Protein AF-A0A090X4L4-F1 (afdb_monomer_lite)

Structure (mmCIF, N/CA/C/O backbone):
data_AF-A0A090X4L4-F1
#
_entry.id   AF-A0A090X4L4-F1
#
loop_
_atom_site.group_PDB
_atom_site.id
_atom_site.type_symbol
_atom_site.label_atom_id
_atom_site.label_alt_id
_atom_site.label_comp_id
_atom_site.label_asym_id
_atom_site.label_entity_id
_atom_site.label_seq_id
_atom_site.pdbx_PDB_ins_code
_atom_site.Cartn_x
_atom_site.Cartn_y
_atom_site.Cartn_z
_atom_site.occupancy
_atom_site.B_iso_or_equiv
_atom_site.auth_seq_id
_atom_site.auth_comp_id
_atom_site.auth_asym_id
_ato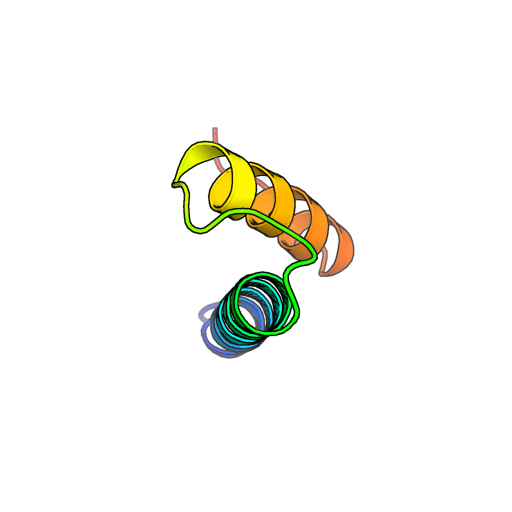m_site.auth_atom_id
_atom_site.pdbx_PDB_model_num
ATOM 1 N N . MET A 1 1 ? -6.989 0.080 22.390 1.00 51.28 1 MET A N 1
ATOM 2 C CA . MET A 1 1 ? -6.669 -1.101 21.560 1.00 51.28 1 MET A CA 1
ATOM 3 C C . MET A 1 1 ? -5.640 -0.645 20.535 1.00 51.28 1 MET A C 1
ATOM 5 O O . MET A 1 1 ? -5.918 0.318 19.837 1.00 51.28 1 MET A O 1
ATOM 9 N N . LYS A 1 2 ? -4.411 -1.179 20.552 1.00 58.47 2 LYS A N 1
ATOM 10 C CA . LYS A 1 2 ? -3.375 -0.791 19.573 1.00 58.47 2 LYS A CA 1
ATOM 11 C C . LYS A 1 2 ? -3.673 -1.516 18.246 1.00 58.47 2 LYS A C 1
ATOM 13 O O . LYS A 1 2 ? -4.132 -2.653 18.338 1.00 58.47 2 LYS A O 1
ATOM 18 N N . PRO A 1 3 ? -3.417 -0.923 17.065 1.00 65.25 3 PRO A N 1
ATOM 19 C CA . PRO A 1 3 ? -3.762 -1.500 15.756 1.00 65.25 3 PRO A CA 1
ATOM 20 C C . PRO A 1 3 ? -2.855 -2.683 15.356 1.00 65.25 3 PRO A C 1
ATOM 22 O O . PRO A 1 3 ? -2.350 -2.774 14.243 1.00 65.25 3 PRO A O 1
ATOM 25 N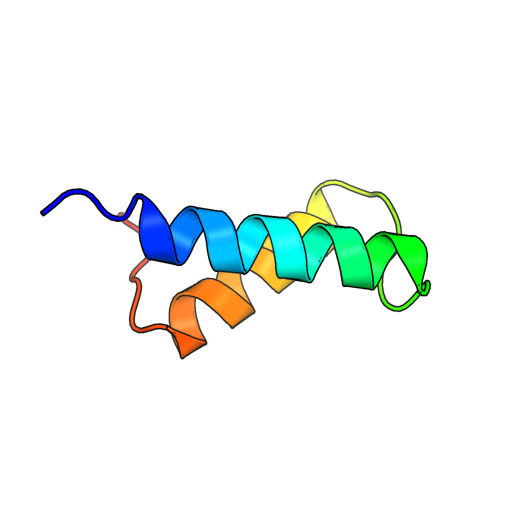 N . SER A 1 4 ? -2.553 -3.593 16.284 1.00 81.00 4 SER A N 1
ATOM 26 C CA . SER A 1 4 ? -1.615 -4.694 16.055 1.00 81.00 4 SER A CA 1
ATOM 27 C C . SER A 1 4 ? -2.158 -5.732 15.076 1.00 81.00 4 SER A C 1
ATOM 29 O O . SER A 1 4 ? -1.370 -6.368 14.377 1.00 81.00 4 SER A O 1
ATOM 31 N N . ARG A 1 5 ? -3.485 -5.897 14.999 1.00 89.00 5 ARG A N 1
ATOM 32 C CA . ARG A 1 5 ? -4.130 -6.859 14.098 1.00 89.00 5 ARG A CA 1
ATOM 33 C C . ARG A 1 5 ? -4.181 -6.328 12.668 1.00 89.00 5 ARG A C 1
ATOM 35 O O . ARG A 1 5 ? -3.793 -7.037 11.746 1.00 89.00 5 ARG A O 1
ATOM 42 N N . GLU A 1 6 ? -4.612 -5.086 12.491 1.00 91.94 6 GLU A N 1
ATOM 43 C CA . GLU A 1 6 ? -4.738 -4.427 11.191 1.00 91.94 6 GLU A CA 1
ATOM 44 C C . GLU A 1 6 ? -3.372 -4.296 10.512 1.00 91.94 6 GLU A C 1
ATOM 46 O O . GLU A 1 6 ? -3.231 -4.605 9.332 1.00 91.94 6 GLU A O 1
ATOM 51 N N . ILE A 1 7 ? -2.334 -3.941 11.277 1.00 90.81 7 ILE A N 1
ATOM 52 C CA . ILE A 1 7 ? -0.962 -3.866 10.765 1.00 90.81 7 ILE A CA 1
ATOM 53 C C . ILE A 1 7 ? -0.441 -5.239 10.320 1.00 90.81 7 ILE A C 1
ATOM 55 O O . ILE A 1 7 ? 0.265 -5.317 9.316 1.00 90.81 7 ILE A O 1
ATOM 59 N N . GLY A 1 8 ? -0.786 -6.320 11.028 1.00 94.06 8 GLY A N 1
ATOM 60 C CA . GLY A 1 8 ? -0.445 -7.681 10.602 1.00 94.06 8 GLY A CA 1
ATOM 61 C C . GLY A 1 8 ? -1.058 -8.018 9.242 1.00 94.06 8 GLY A C 1
ATOM 62 O O . GLY A 1 8 ? -0.338 -8.395 8.323 1.00 94.06 8 GLY A O 1
ATOM 63 N N . ILE A 1 9 ? -2.361 -7.756 9.085 1.00 95.25 9 ILE A N 1
ATOM 64 C CA . ILE A 1 9 ? -3.099 -7.987 7.832 1.00 95.25 9 ILE A CA 1
ATOM 65 C C . ILE A 1 9 ? -2.469 -7.220 6.664 1.00 95.25 9 ILE A C 1
ATOM 67 O O . ILE A 1 9 ? -2.306 -7.769 5.577 1.00 95.25 9 ILE A O 1
ATOM 71 N N . ILE A 1 10 ? -2.109 -5.954 6.880 1.00 95.94 10 ILE A N 1
ATOM 72 C CA . ILE A 1 10 ? -1.476 -5.115 5.857 1.00 95.94 10 ILE A CA 1
ATOM 73 C C . ILE A 1 10 ? -0.117 -5.688 5.442 1.00 95.94 10 ILE A C 1
ATOM 75 O O . ILE A 1 10 ? 0.168 -5.785 4.251 1.00 95.94 10 ILE A O 1
ATOM 79 N N . LYS A 1 11 ? 0.718 -6.089 6.407 1.00 95.94 11 LYS A N 1
ATOM 80 C CA . LYS A 1 11 ? 2.047 -6.650 6.125 1.00 95.94 11 LYS A CA 1
ATOM 81 C C . LYS A 1 11 ? 1.972 -7.963 5.362 1.00 95.94 11 LYS A C 1
ATOM 83 O O . LYS A 1 11 ? 2.770 -8.166 4.451 1.00 95.94 11 LYS A O 1
ATOM 88 N N . ASP A 1 12 ? 1.042 -8.838 5.728 1.00 97.75 12 ASP A N 1
ATOM 89 C CA . ASP A 1 12 ? 0.863 -10.105 5.026 1.00 97.75 12 ASP A CA 1
ATOM 90 C C . ASP A 1 12 ? 0.356 -9.868 3.604 1.00 97.75 12 ASP A C 1
ATOM 92 O O . ASP A 1 12 ? 0.927 -10.411 2.669 1.00 97.75 12 ASP A O 1
ATOM 96 N N . PHE A 1 13 ? -0.601 -8.958 3.414 1.00 97.75 13 PHE A N 1
ATOM 97 C CA . PHE A 1 13 ? -1.091 -8.599 2.083 1.00 97.75 13 PHE A CA 1
ATOM 98 C C . PHE A 1 13 ? 0.015 -8.070 1.155 1.00 97.75 13 PHE A C 1
ATOM 100 O O . PHE A 1 13 ? 0.111 -8.496 0.010 1.00 97.75 13 PHE A O 1
ATOM 107 N N . ILE A 1 14 ? 0.882 -7.182 1.652 1.00 98.12 14 ILE A N 1
ATOM 108 C CA . ILE A 1 14 ? 2.016 -6.653 0.874 1.00 98.12 14 ILE A CA 1
ATOM 109 C C . ILE A 1 14 ? 3.019 -7.760 0.541 1.00 98.12 14 ILE A C 1
ATOM 111 O O . ILE A 1 14 ? 3.546 -7.801 -0.566 1.00 98.12 14 ILE A O 1
ATOM 115 N N . LYS A 1 15 ? 3.295 -8.654 1.496 1.00 97.94 15 LYS A N 1
ATOM 116 C CA . LYS A 1 15 ? 4.231 -9.765 1.307 1.00 97.94 15 LYS A CA 1
ATOM 117 C C . LYS A 1 15 ? 3.744 -10.717 0.216 1.00 97.94 15 LYS A C 1
ATOM 119 O O . LYS A 1 15 ? 4.525 -11.031 -0.672 1.00 97.94 15 LYS A O 1
ATOM 124 N N . GLU A 1 16 ? 2.477 -11.121 0.265 1.00 98.44 16 GLU A N 1
ATOM 125 C CA . GLU A 1 16 ? 1.869 -11.969 -0.768 1.00 98.44 16 GLU A CA 1
ATOM 126 C C . GLU A 1 16 ? 1.906 -11.2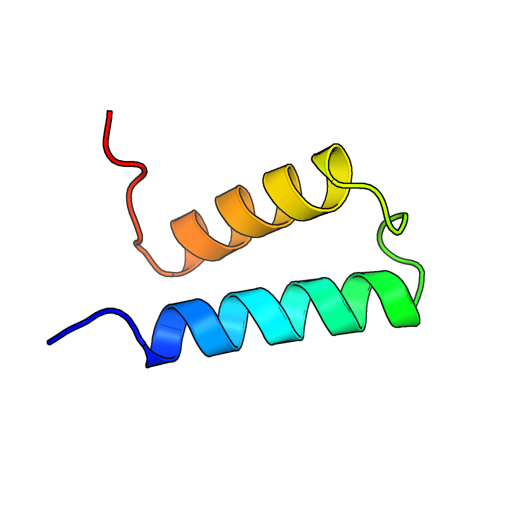73 -2.135 1.00 98.44 16 GLU A C 1
ATOM 128 O O . GLU A 1 16 ? 2.378 -11.861 -3.098 1.00 98.44 16 GLU A O 1
ATOM 133 N N . ALA A 1 17 ? 1.548 -9.986 -2.210 1.00 98.19 17 ALA A N 1
ATOM 134 C CA . ALA A 1 17 ? 1.590 -9.227 -3.462 1.00 98.19 17 ALA A CA 1
ATOM 135 C C . ALA A 1 17 ? 3.006 -9.136 -4.074 1.00 98.19 17 ALA A C 1
ATOM 137 O O . ALA A 1 17 ? 3.158 -9.118 -5.292 1.00 98.19 17 ALA A O 1
ATOM 138 N N . ILE A 1 18 ? 4.058 -9.102 -3.247 1.00 98.31 18 ILE A N 1
ATOM 139 C CA . ILE A 1 18 ? 5.449 -9.160 -3.725 1.00 98.31 18 ILE A CA 1
ATOM 140 C C . ILE A 1 18 ? 5.812 -10.571 -4.215 1.00 98.31 18 ILE A C 1
ATOM 142 O O . ILE A 1 18 ? 6.508 -10.703 -5.220 1.00 98.31 18 ILE A O 1
ATOM 146 N N . LEU A 1 19 ? 5.380 -11.621 -3.508 1.00 98.25 19 LEU A N 1
ATOM 147 C CA . LEU A 1 19 ? 5.706 -13.014 -3.841 1.00 98.25 19 LEU A CA 1
ATOM 148 C C . LEU A 1 19 ? 4.984 -13.502 -5.103 1.00 98.25 19 LEU A C 1
ATOM 150 O O . LEU A 1 19 ? 5.598 -14.190 -5.917 1.00 98.25 19 LEU A O 1
ATOM 154 N N . GLU A 1 20 ? 3.725 -13.107 -5.283 1.00 98.06 20 GLU A N 1
ATOM 155 C CA . GLU A 1 20 ? 2.913 -13.411 -6.469 1.00 98.06 20 GLU A CA 1
ATOM 156 C C . GLU A 1 20 ? 3.277 -12.525 -7.676 1.00 98.06 20 GLU A C 1
ATOM 158 O O . GLU A 1 20 ? 2.912 -12.823 -8.812 1.00 98.06 20 GLU A O 1
ATOM 163 N N . GLY A 1 21 ? 4.050 -11.454 -7.453 1.00 97.50 21 GLY A N 1
ATOM 164 C CA . GLY A 1 21 ? 4.513 -10.546 -8.503 1.00 97.50 21 GLY A CA 1
ATOM 165 C C . GLY A 1 21 ? 3.513 -9.453 -8.895 1.00 97.50 21 GLY A C 1
ATOM 166 O O . GLY A 1 21 ? 3.708 -8.807 -9.924 1.00 97.50 21 GLY A O 1
ATOM 167 N N . ASP A 1 22 ? 2.483 -9.211 -8.080 1.00 97.94 22 ASP A N 1
ATOM 168 C CA . ASP A 1 22 ? 1.520 -8.117 -8.264 1.00 97.94 22 ASP A CA 1
ATOM 169 C C . ASP A 1 22 ? 2.187 -6.738 -8.127 1.00 97.94 22 ASP A C 1
ATOM 171 O O . ASP A 1 22 ? 1.846 -5.799 -8.851 1.00 97.94 22 ASP A O 1
ATOM 175 N N . ILE A 1 23 ? 3.145 -6.605 -7.199 1.00 97.81 23 ILE A N 1
ATOM 176 C CA . ILE A 1 23 ? 3.961 -5.395 -7.027 1.00 97.81 23 ILE A CA 1
ATOM 177 C C . ILE A 1 23 ? 5.458 -5.729 -6.959 1.00 97.81 23 ILE A C 1
ATOM 179 O O . ILE A 1 23 ? 5.837 -6.786 -6.451 1.00 97.81 23 ILE A O 1
ATOM 183 N N . PRO A 1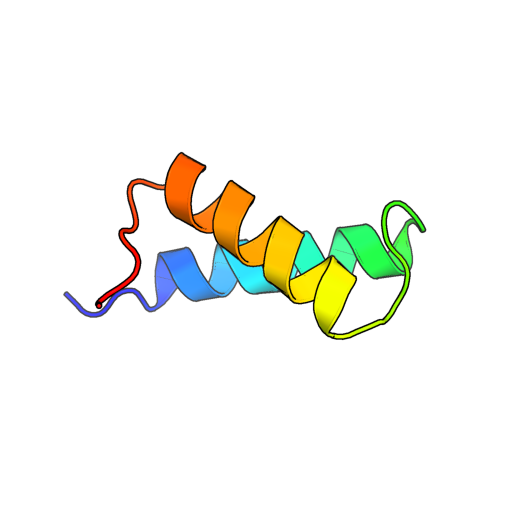 24 ? 6.348 -4.825 -7.413 1.00 97.88 24 PRO A N 1
ATOM 184 C CA . PRO A 1 24 ? 7.781 -5.010 -7.228 1.00 97.88 24 PRO A CA 1
ATOM 185 C C . PRO A 1 24 ? 8.161 -4.916 -5.743 1.00 97.88 24 PRO A C 1
ATOM 187 O O . PRO A 1 24 ? 7.516 -4.214 -4.959 1.00 97.88 24 PRO A O 1
ATOM 190 N N . ASN A 1 25 ? 9.261 -5.577 -5.367 1.00 97.31 25 ASN A N 1
ATOM 191 C CA . ASN A 1 25 ? 9.852 -5.490 -4.028 1.00 97.31 25 ASN A CA 1
ATOM 192 C C . ASN A 1 25 ? 10.578 -4.147 -3.819 1.00 97.31 25 ASN A C 1
ATOM 194 O O . ASN A 1 25 ? 11.793 -4.085 -3.633 1.00 97.31 25 ASN A O 1
ATOM 198 N N . GLU A 1 26 ? 9.824 -3.057 -3.898 1.00 98.25 26 GLU A N 1
ATOM 199 C CA . GLU A 1 26 ? 10.306 -1.691 -3.762 1.00 98.25 26 GLU A CA 1
ATOM 200 C C . GLU A 1 26 ? 9.486 -0.942 -2.719 1.00 98.25 26 GLU A C 1
ATOM 202 O O . GLU A 1 26 ? 8.266 -1.096 -2.616 1.00 98.25 26 GLU A O 1
ATOM 207 N N . PHE A 1 27 ? 10.160 -0.069 -1.968 1.00 96.50 27 PHE A N 1
ATOM 208 C CA . PHE A 1 27 ? 9.533 0.690 -0.891 1.00 96.50 27 PHE A CA 1
ATOM 209 C C . PHE A 1 27 ? 8.313 1.486 -1.367 1.00 96.50 27 PHE A C 1
ATOM 211 O O . PHE A 1 27 ? 7.272 1.439 -0.721 1.00 96.50 27 PHE A O 1
ATOM 218 N N . ASN A 1 28 ? 8.416 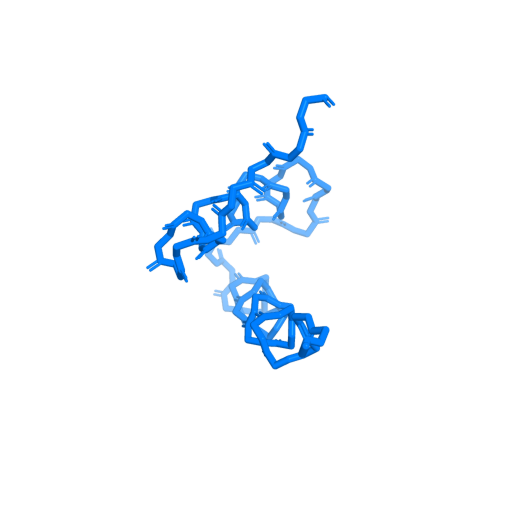2.182 -2.503 1.00 97.94 28 ASN A N 1
ATOM 219 C CA . ASN A 1 28 ? 7.334 3.033 -2.996 1.00 97.94 28 ASN A CA 1
ATOM 220 C C . ASN A 1 28 ? 6.086 2.221 -3.364 1.00 97.94 28 ASN A C 1
ATOM 222 O O . ASN A 1 28 ? 4.983 2.613 -2.990 1.00 97.94 28 ASN A O 1
ATOM 226 N N . ALA A 1 29 ? 6.251 1.081 -4.042 1.00 97.75 29 ALA A N 1
ATOM 227 C CA . ALA A 1 29 ? 5.135 0.214 -4.412 1.00 97.75 29 ALA A CA 1
ATOM 228 C C . ALA A 1 29 ? 4.462 -0.391 -3.170 1.00 97.75 29 ALA A C 1
ATOM 230 O O . ALA A 1 29 ? 3.245 -0.295 -3.008 1.00 97.75 29 ALA A O 1
ATOM 231 N N . ALA A 1 30 ? 5.263 -0.919 -2.238 1.00 98.00 30 ALA A N 1
ATOM 232 C CA . ALA A 1 30 ? 4.770 -1.447 -0.970 1.00 98.00 30 ALA A CA 1
ATOM 233 C C . ALA A 1 30 ? 4.072 -0.372 -0.119 1.00 98.00 30 ALA A C 1
ATOM 235 O O . ALA A 1 30 ? 3.055 -0.649 0.515 1.00 98.00 30 ALA A O 1
ATOM 236 N N . TYR A 1 31 ? 4.590 0.859 -0.114 1.00 97.00 31 TYR A N 1
ATOM 237 C CA . TYR A 1 31 ? 4.017 1.983 0.620 1.00 97.00 31 TYR A CA 1
ATOM 238 C C . TYR A 1 31 ? 2.655 2.398 0.056 1.00 97.00 31 TYR A C 1
ATOM 240 O O . TYR A 1 31 ? 1.711 2.544 0.827 1.00 97.00 31 TYR A O 1
ATOM 248 N N . GLN A 1 32 ? 2.510 2.522 -1.267 1.00 97.12 32 GLN A N 1
ATOM 249 C CA . GLN A 1 32 ? 1.212 2.831 -1.880 1.00 97.12 32 GLN A CA 1
ATOM 250 C C . GLN A 1 32 ? 0.172 1.748 -1.566 1.00 97.12 32 GLN A C 1
ATOM 252 O O . GLN A 1 32 ? -0.913 2.061 -1.075 1.00 97.12 32 GLN A O 1
ATOM 257 N N . LEU A 1 33 ? 0.539 0.472 -1.723 1.00 97.31 33 LEU A N 1
ATOM 258 C CA . LEU A 1 33 ? -0.353 -0.648 -1.416 1.00 97.31 33 LEU A CA 1
ATOM 259 C C . LEU A 1 33 ? -0.741 -0.696 0.074 1.00 97.31 33 LEU A C 1
ATOM 261 O O . LEU A 1 33 ? -1.882 -0.997 0.430 1.00 97.31 33 LEU A O 1
ATOM 265 N N . MET A 1 34 ? 0.199 -0.357 0.959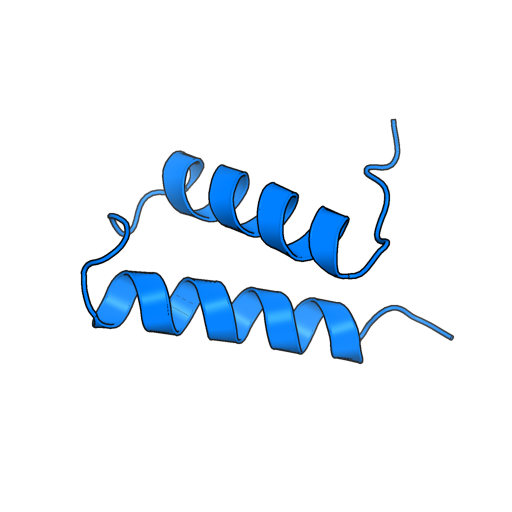 1.00 96.06 34 MET A N 1
ATOM 266 C CA . MET A 1 34 ? -0.046 -0.229 2.394 1.00 96.06 34 MET A CA 1
ATOM 267 C C . MET A 1 34 ? -1.080 0.855 2.705 1.00 96.06 34 MET A C 1
ATOM 269 O O . MET A 1 34 ? -1.983 0.609 3.506 1.00 96.06 34 MET A O 1
ATOM 273 N N . LEU A 1 35 ? -0.972 2.027 2.072 1.00 95.38 35 LEU A N 1
ATOM 274 C CA . LEU A 1 35 ? -1.924 3.123 2.256 1.00 95.38 35 LEU A CA 1
ATOM 275 C C . LEU A 1 35 ? -3.319 2.743 1.754 1.00 95.38 35 LEU A C 1
ATOM 277 O O . LEU A 1 35 ? -4.305 2.966 2.460 1.00 95.38 35 LEU A O 1
ATOM 281 N N . GLU A 1 36 ? -3.410 2.124 0.576 1.00 95.75 36 GLU A N 1
ATOM 282 C CA . GLU A 1 36 ? -4.677 1.640 0.019 1.00 95.75 36 GLU A CA 1
ATOM 283 C C . GLU A 1 36 ? -5.343 0.618 0.944 1.00 95.75 36 GLU A C 1
ATOM 285 O O . GLU A 1 36 ? -6.516 0.763 1.306 1.00 95.75 36 GLU A O 1
ATOM 290 N N . LYS A 1 37 ? -4.582 -0.387 1.397 1.00 95.50 37 LYS A N 1
ATOM 291 C CA . LYS A 1 37 ? -5.091 -1.420 2.302 1.00 95.50 37 LYS A CA 1
ATOM 292 C C . LYS A 1 37 ? -5.467 -0.848 3.666 1.00 95.50 37 LYS A C 1
ATOM 294 O O . LYS A 1 37 ? -6.505 -1.215 4.212 1.00 95.50 37 LYS A O 1
ATOM 299 N N . GLY A 1 38 ? -4.655 0.059 4.204 1.00 94.06 38 GLY A N 1
ATOM 300 C CA . GLY A 1 38 ? -4.930 0.759 5.456 1.00 94.06 38 GLY A CA 1
ATOM 301 C C . GLY A 1 38 ? -6.235 1.548 5.387 1.00 94.06 38 GLY A C 1
ATOM 302 O O . GLY A 1 38 ? -7.089 1.390 6.259 1.00 94.06 38 GLY A O 1
ATOM 303 N N . LYS A 1 39 ? -6.447 2.302 4.303 1.00 93.88 39 LYS A N 1
ATOM 304 C CA . LYS A 1 39 ? -7.691 3.043 4.060 1.00 93.88 39 LYS A CA 1
ATOM 305 C C . LYS A 1 39 ? -8.902 2.113 3.947 1.00 93.88 39 LYS A C 1
ATOM 307 O O . LYS A 1 39 ? -9.946 2.409 4.522 1.00 93.88 39 LYS A O 1
ATOM 312 N N . ALA A 1 40 ? -8.762 0.971 3.271 1.00 94.25 40 ALA A N 1
ATOM 313 C CA . ALA A 1 40 ? -9.820 -0.040 3.169 1.00 94.25 40 ALA A CA 1
ATOM 314 C C . ALA A 1 40 ? -10.188 -0.673 4.527 1.00 94.25 40 ALA A C 1
ATOM 316 O O . ALA A 1 40 ? -11.321 -1.107 4.718 1.00 94.25 40 ALA A O 1
ATOM 317 N N . LEU A 1 41 ? -9.249 -0.696 5.477 1.00 92.94 41 LEU A N 1
ATOM 318 C CA . LEU A 1 41 ? -9.463 -1.139 6.859 1.00 92.94 41 LEU A CA 1
ATOM 319 C C . LEU A 1 41 ? -9.954 -0.013 7.791 1.00 92.94 41 LEU A C 1
ATOM 321 O O . LEU A 1 41 ? -10.108 -0.241 8.988 1.00 92.94 41 LEU A O 1
ATOM 325 N N . GLY A 1 42 ? -10.202 1.191 7.266 1.00 91.44 42 GLY A N 1
ATOM 326 C CA . GLY A 1 42 ? -10.646 2.348 8.048 1.00 91.44 42 GLY A CA 1
ATOM 327 C C . GLY A 1 42 ? -9.532 3.039 8.839 1.00 91.44 42 GLY A C 1
ATOM 328 O O . GLY A 1 42 ? -9.826 3.851 9.715 1.00 91.44 42 GLY A O 1
ATOM 329 N N . LEU A 1 43 ? -8.261 2.739 8.550 1.00 90.50 43 LEU A N 1
ATOM 330 C CA . LEU A 1 43 ? -7.129 3.446 9.142 1.00 90.50 43 LEU A CA 1
ATOM 331 C C . LEU A 1 43 ? -6.925 4.796 8.451 1.00 90.50 43 LEU A C 1
ATOM 333 O O . LEU A 1 43 ? -7.060 4.922 7.233 1.00 90.50 43 LEU A O 1
ATOM 337 N N . GLN A 1 44 ? -6.562 5.797 9.246 1.00 86.69 44 GLN A N 1
ATOM 338 C CA . GLN A 1 44 ? -6.230 7.135 8.773 1.00 86.69 44 GLN A CA 1
ATOM 339 C C . GLN A 1 44 ? -4.727 7.372 8.899 1.00 86.69 44 GLN A C 1
ATOM 341 O O . GLN A 1 44 ? -4.090 6.901 9.843 1.00 86.69 44 GLN A O 1
ATOM 346 N N . ILE A 1 45 ? -4.168 8.102 7.937 1.00 82.31 45 ILE A N 1
ATOM 347 C CA . ILE A 1 45 ? -2.796 8.595 8.025 1.00 82.31 45 ILE A CA 1
ATOM 348 C C . ILE A 1 45 ? -2.809 9.730 9.050 1.00 82.31 45 ILE A C 1
ATOM 350 O O . ILE A 1 45 ? -3.620 10.646 8.935 1.00 82.31 45 ILE A O 1
ATOM 354 N N . ALA A 1 46 ? -1.957 9.634 10.068 1.00 78.69 46 ALA A N 1
ATOM 355 C CA . ALA A 1 46 ? -1.713 10.757 10.962 1.00 78.69 46 ALA A CA 1
ATOM 356 C C . ALA A 1 46 ? -0.885 11.801 10.199 1.00 78.69 46 ALA A C 1
ATOM 358 O O . ALA A 1 46 ? 0.173 11.449 9.671 1.00 78.69 46 ALA A O 1
ATOM 359 N N . GLU A 1 47 ? -1.401 13.027 10.101 1.00 60.09 47 GLU A N 1
ATOM 360 C CA . GLU A 1 47 ? -0.666 14.194 9.585 1.00 60.09 47 GLU A CA 1
ATOM 361 C C . GLU A 1 47 ? 0.484 14.608 10.512 1.00 60.09 47 GLU A C 1
ATOM 363 O O . GLU A 1 47 ? 0.342 14.456 11.752 1.00 60.09 47 GLU A O 1
#

Foldseek 3Di:
DPCPPLVVVLVVVLVVCCVVVVFPPDPVRSVVSSVVSCVVVVHDDDD

Organism: NCBI:txid221126

Secondary structure (DSSP, 8-state):
--SHHHHHHHHHHHHHHHHTTSS-S-HHHHHHHHHHHHHHTT-----

Radius of gyration: 10.87 Å; chains: 1; bounding box: 21×28×30 Å

pLDDT: mean 91.65, std 11.11, range [51.28, 98.44]

Sequence (47 aa):
MKPSREIGIIKDFIKEAILEGDIPNEFNAAYQLMLEKGKALGLQIAE